Protein AF-A0A7J6AGZ6-F1 (afdb_monomer_lite)

Structure (mmCIF, N/CA/C/O backbone):
data_AF-A0A7J6AGZ6-F1
#
_entry.id   AF-A0A7J6AGZ6-F1
#
loop_
_atom_site.group_PDB
_atom_site.id
_atom_site.type_symbol
_atom_site.label_atom_id
_atom_site.label_alt_id
_atom_site.label_comp_id
_atom_site.label_asym_id
_atom_site.label_entity_id
_atom_site.label_seq_id
_atom_site.pdbx_PDB_ins_code
_atom_site.Cartn_x
_atom_site.Cartn_y
_atom_site.Cartn_z
_atom_site.occupancy
_atom_site.B_iso_or_equiv
_atom_site.auth_seq_id
_atom_site.auth_comp_id
_atom_site.auth_asym_id
_atom_site.auth_atom_id
_atom_site.pdbx_PDB_model_num
ATOM 1 N N . MET A 1 1 ? 5.976 12.660 -3.483 1.00 82.19 1 MET A N 1
ATOM 2 C CA . MET A 1 1 ? 4.541 12.892 -3.218 1.00 82.19 1 MET A CA 1
ATOM 3 C C . MET A 1 1 ? 4.094 11.904 -2.163 1.00 82.19 1 MET A C 1
ATOM 5 O O . MET A 1 1 ? 4.319 10.714 -2.350 1.00 82.19 1 MET A O 1
ATOM 9 N N . GLU A 1 2 ? 3.496 12.392 -1.082 1.00 90.44 2 GLU A N 1
ATOM 10 C CA . GLU A 1 2 ? 2.927 11.562 -0.016 1.00 90.44 2 GLU A CA 1
ATOM 11 C C . GLU A 1 2 ? 1.402 11.665 -0.070 1.00 90.44 2 GLU A C 1
ATOM 13 O O . GLU A 1 2 ? 0.866 12.739 -0.349 1.00 90.44 2 GLU A O 1
ATOM 18 N N . ASN A 1 3 ? 0.700 10.553 0.133 1.00 93.44 3 ASN A N 1
ATOM 19 C CA . ASN A 1 3 ? -0.760 10.506 0.133 1.00 93.44 3 ASN A CA 1
ATOM 20 C C . ASN A 1 3 ? -1.253 9.400 1.087 1.00 93.44 3 ASN A C 1
ATOM 22 O O . ASN A 1 3 ? -0.536 8.431 1.335 1.00 93.44 3 ASN A O 1
ATOM 26 N N . THR A 1 4 ? -2.477 9.526 1.596 1.00 96.44 4 THR A N 1
ATOM 27 C CA . THR A 1 4 ? -3.088 8.565 2.522 1.00 96.44 4 THR A CA 1
ATOM 28 C C . THR A 1 4 ? -4.509 8.243 2.078 1.00 96.44 4 THR A C 1
ATOM 30 O O . THR A 1 4 ? -5.305 9.155 1.864 1.00 96.44 4 THR A O 1
ATOM 33 N N . THR A 1 5 ? -4.847 6.957 1.994 1.00 95.94 5 THR A N 1
ATOM 34 C CA . THR A 1 5 ? -6.222 6.486 1.778 1.00 95.94 5 THR A CA 1
ATOM 35 C C . THR A 1 5 ? -6.717 5.775 3.028 1.00 95.94 5 THR A C 1
ATOM 37 O O . THR A 1 5 ? -6.061 4.866 3.535 1.00 95.94 5 THR A O 1
ATOM 40 N N . ILE A 1 6 ? -7.901 6.164 3.499 1.00 96.25 6 ILE A N 1
ATOM 41 C CA . ILE A 1 6 ? -8.630 5.435 4.538 1.00 96.25 6 ILE A CA 1
ATOM 42 C C . ILE A 1 6 ? -9.514 4.395 3.843 1.00 96.25 6 ILE A C 1
ATOM 44 O O . ILE A 1 6 ? -10.308 4.734 2.964 1.00 96.25 6 ILE A O 1
ATOM 48 N N . LEU A 1 7 ? -9.358 3.130 4.219 1.00 95.19 7 LEU A N 1
ATOM 49 C CA . LEU A 1 7 ? -10.067 1.983 3.660 1.00 95.19 7 LEU A CA 1
ATOM 50 C C . LEU A 1 7 ? -10.872 1.278 4.753 1.00 95.19 7 LEU A C 1
ATOM 52 O O . LEU A 1 7 ? -10.484 1.275 5.914 1.00 95.19 7 LEU A O 1
ATOM 56 N N . SER A 1 8 ? -11.976 0.640 4.374 1.00 94.81 8 SER A N 1
ATOM 57 C CA . SER A 1 8 ? -12.672 -0.328 5.230 1.00 94.81 8 SER A CA 1
ATOM 58 C C . SER A 1 8 ? -12.198 -1.730 4.855 1.00 94.81 8 SER A C 1
ATOM 60 O O . SER A 1 8 ? -12.079 -2.033 3.664 1.00 94.81 8 SER A O 1
ATOM 62 N N . CYS A 1 9 ? -11.970 -2.598 5.845 1.00 94.62 9 CYS A N 1
ATOM 63 C CA . CYS A 1 9 ? -11.575 -3.990 5.604 1.00 94.62 9 CYS A CA 1
ATOM 64 C C . CYS A 1 9 ? -12.568 -4.740 4.703 1.00 94.62 9 CYS A C 1
ATOM 66 O O . CYS A 1 9 ? -12.164 -5.527 3.852 1.00 94.62 9 CYS A O 1
ATOM 68 N N . LYS A 1 10 ? -13.865 -4.445 4.831 1.00 94.00 10 LYS A N 1
ATOM 69 C CA . LYS A 1 10 ? -14.939 -5.019 4.009 1.00 94.00 10 LYS A CA 1
ATOM 70 C C . LYS A 1 10 ? -14.887 -4.546 2.554 1.00 94.00 10 LYS A C 1
ATOM 72 O O . LYS A 1 10 ? -15.218 -5.300 1.647 1.00 94.00 10 LYS A O 1
ATOM 77 N N . ASN A 1 11 ? -14.466 -3.304 2.315 1.00 94.44 11 ASN A N 1
ATOM 78 C CA . ASN A 1 11 ? -14.369 -2.747 0.963 1.00 94.44 11 ASN A CA 1
ATOM 79 C C . ASN A 1 11 ? -13.178 -3.305 0.165 1.00 94.44 11 ASN A C 1
ATOM 81 O O . ASN A 1 11 ? -13.168 -3.188 -1.061 1.00 94.44 11 ASN A O 1
ATOM 85 N N . ILE A 1 12 ? -12.183 -3.888 0.844 1.00 94.81 12 ILE A N 1
ATOM 86 C CA . ILE A 1 12 ? -10.992 -4.492 0.224 1.00 94.81 12 ILE A CA 1
ATOM 87 C C . ILE A 1 12 ? -10.888 -6.009 0.423 1.00 94.81 12 ILE A C 1
ATOM 89 O O . ILE A 1 12 ? -9.930 -6.610 -0.061 1.00 94.81 12 ILE A O 1
ATOM 93 N N . SER A 1 13 ? -11.854 -6.636 1.102 1.00 95.00 13 SER A N 1
ATOM 94 C CA . SER A 1 13 ? -11.899 -8.090 1.266 1.00 95.00 13 SER A CA 1
ATOM 95 C C . SER A 1 13 ? -12.155 -8.790 -0.071 1.00 95.00 13 SER A C 1
ATOM 97 O O . SER A 1 13 ? -13.097 -8.453 -0.793 1.00 95.00 13 SER A O 1
ATOM 99 N N . ALA A 1 14 ? -11.332 -9.789 -0.358 1.00 89.06 14 ALA A N 1
ATOM 100 C CA . ALA A 1 14 ? -11.436 -10.737 -1.455 1.00 89.06 14 ALA A CA 1
ATOM 101 C C . ALA A 1 14 ? -11.783 -12.139 -0.906 1.00 89.06 14 ALA A C 1
ATOM 103 O O . ALA A 1 14 ? -12.069 -12.304 0.278 1.00 89.06 14 ALA A O 1
ATOM 104 N N . VAL A 1 15 ? -11.793 -13.156 -1.773 1.00 86.44 15 VAL A N 1
ATOM 105 C CA . VAL A 1 15 ? -12.119 -14.547 -1.391 1.00 86.44 15 VAL A CA 1
ATOM 106 C C . VAL A 1 15 ? -11.036 -15.165 -0.495 1.00 86.44 15 VAL A C 1
ATOM 108 O O . VAL A 1 15 ? -11.334 -16.022 0.332 1.00 86.44 15 VAL A O 1
ATOM 111 N N . ASP A 1 16 ? -9.793 -14.728 -0.671 1.00 90.50 16 ASP A N 1
ATOM 112 C CA . ASP A 1 16 ? -8.570 -15.272 -0.082 1.00 90.50 16 ASP A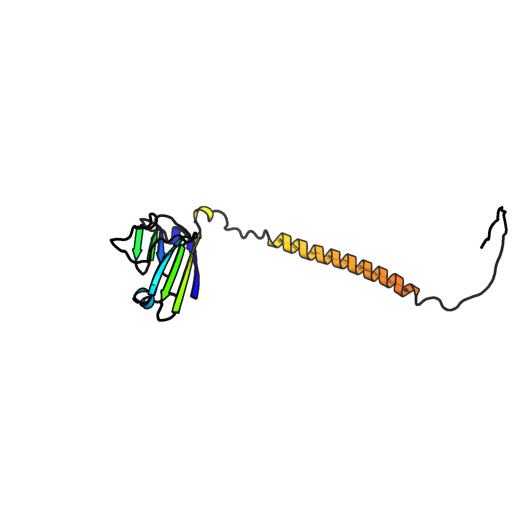 CA 1
ATOM 113 C C . ASP A 1 16 ? -7.882 -14.328 0.921 1.00 90.50 16 ASP A C 1
ATOM 115 O O . ASP A 1 16 ? -7.149 -14.802 1.785 1.00 90.50 16 ASP A O 1
ATOM 119 N N . GLY A 1 17 ? -8.133 -13.016 0.866 1.00 95.12 17 GLY A N 1
ATOM 120 C CA . GLY A 1 17 ? -7.510 -12.039 1.765 1.00 95.12 17 GLY A CA 1
ATOM 121 C C . GLY A 1 17 ? -8.017 -10.611 1.568 1.00 95.12 17 GLY A C 1
ATOM 122 O O . GLY A 1 17 ? -9.191 -10.391 1.285 1.00 95.12 17 GLY A O 1
ATOM 123 N N . TYR A 1 18 ? -7.130 -9.627 1.707 1.00 97.19 18 TYR A N 1
ATOM 124 C CA . TYR A 1 18 ? -7.418 -8.197 1.570 1.00 97.19 18 TYR A CA 1
ATOM 125 C C . TYR A 1 18 ? -6.502 -7.579 0.510 1.00 97.19 18 TYR A C 1
ATOM 127 O O . TYR A 1 18 ? -5.279 -7.611 0.656 1.00 97.19 18 TYR A O 1
ATOM 135 N N . THR A 1 19 ? -7.078 -7.033 -0.566 1.00 96.62 19 THR A N 1
ATOM 136 C CA . THR A 1 19 ? -6.325 -6.549 -1.737 1.00 96.62 19 THR A CA 1
ATOM 137 C C . THR A 1 19 ? -6.194 -5.027 -1.759 1.00 96.62 19 THR A C 1
ATOM 139 O O . THR A 1 19 ? -7.159 -4.296 -1.996 1.00 96.62 19 THR A O 1
ATOM 142 N N . TYR A 1 20 ? -4.961 -4.547 -1.634 1.00 96.81 20 TYR A N 1
ATOM 143 C CA . TYR A 1 20 ? -4.589 -3.138 -1.696 1.00 96.81 20 TYR A CA 1
ATOM 144 C C . TYR A 1 20 ? -4.109 -2.826 -3.111 1.00 96.81 20 TYR A C 1
ATOM 146 O O . TYR A 1 20 ? -3.195 -3.471 -3.622 1.00 96.81 20 TYR A O 1
ATOM 154 N N . LYS A 1 21 ? -4.739 -1.853 -3.772 1.00 96.44 21 LYS A N 1
ATOM 155 C CA . LYS A 1 21 ? -4.402 -1.441 -5.143 1.00 96.44 21 LYS A CA 1
ATOM 156 C C . LYS A 1 21 ? -3.497 -0.223 -5.109 1.00 96.44 21 LYS A C 1
ATOM 158 O O . LYS A 1 21 ? -3.830 0.739 -4.423 1.00 96.44 21 LYS A O 1
ATOM 163 N N . VAL A 1 22 ? -2.431 -0.240 -5.909 1.00 95.69 22 VAL A N 1
ATOM 164 C CA . VAL A 1 22 ? -1.554 0.921 -6.114 1.00 95.69 22 VAL A CA 1
ATOM 165 C C . VAL A 1 22 ? -2.399 2.142 -6.521 1.00 95.69 22 VAL A C 1
ATOM 167 O O . VAL A 1 22 ? -3.294 1.997 -7.364 1.00 95.69 22 VAL A O 1
ATOM 170 N N . PRO A 1 23 ? -2.164 3.340 -5.953 1.00 94.06 23 PRO A N 1
ATOM 171 C CA . PRO A 1 23 ? -3.042 4.482 -6.168 1.00 94.06 23 PRO A CA 1
ATOM 172 C C . PRO A 1 23 ? -2.886 5.028 -7.586 1.00 94.06 23 PRO A C 1
ATOM 174 O O . PRO A 1 23 ? -1.780 5.090 -8.120 1.00 94.06 23 PRO A O 1
ATOM 177 N N . SER A 1 24 ? -3.971 5.545 -8.164 1.00 93.62 24 SER A N 1
ATOM 178 C CA . SER A 1 24 ? -3.960 6.157 -9.503 1.00 93.62 24 SER A CA 1
ATOM 179 C C . SER A 1 24 ? -3.069 7.403 -9.628 1.00 93.62 24 SER A C 1
ATOM 181 O O . SER A 1 24 ? -2.793 7.838 -10.743 1.00 93.62 24 SER A O 1
ATOM 183 N N . SER A 1 25 ? -2.590 7.964 -8.511 1.00 92.81 25 SER A N 1
ATOM 184 C CA . SER A 1 25 ? -1.581 9.029 -8.492 1.00 92.81 25 SER A CA 1
ATOM 185 C C . SER A 1 25 ? -0.169 8.551 -8.853 1.00 92.81 25 SER A C 1
ATOM 187 O O . SER A 1 25 ? 0.691 9.393 -9.092 1.00 92.81 25 SER A O 1
ATOM 189 N N . ILE A 1 26 ? 0.091 7.238 -8.876 1.00 94.12 26 ILE A N 1
ATOM 190 C CA . ILE A 1 26 ? 1.358 6.662 -9.343 1.00 94.12 26 ILE A CA 1
ATOM 191 C C . ILE A 1 26 ? 1.148 6.161 -10.784 1.00 94.12 26 ILE A C 1
ATOM 193 O O . ILE A 1 26 ? 0.371 5.224 -10.994 1.00 94.12 26 ILE A O 1
ATOM 197 N N . PRO A 1 27 ? 1.781 6.773 -11.805 1.00 93.62 27 PRO A N 1
ATOM 198 C CA . PRO A 1 27 ? 1.550 6.397 -13.198 1.00 93.62 27 PRO A CA 1
ATOM 199 C C . PRO A 1 27 ? 1.960 4.949 -13.485 1.00 93.62 27 PRO A C 1
ATOM 201 O O . PRO A 1 27 ? 3.015 4.500 -13.049 1.00 93.62 27 PRO A O 1
ATOM 204 N N . SER A 1 28 ? 1.194 4.226 -14.309 1.00 93.19 28 SER A N 1
ATOM 205 C CA . SER A 1 28 ? 1.543 2.835 -14.661 1.00 93.19 28 SER A CA 1
ATOM 206 C C . SER A 1 28 ? 2.893 2.690 -15.376 1.00 93.19 28 SER A C 1
ATOM 208 O O . SER A 1 28 ? 3.495 1.628 -15.274 1.00 93.19 28 SER A O 1
ATOM 210 N N . ALA A 1 29 ? 3.384 3.740 -16.045 1.00 93.25 29 ALA A N 1
ATOM 211 C CA . ALA A 1 29 ? 4.734 3.773 -16.610 1.00 93.25 29 ALA A CA 1
ATOM 212 C C . ALA A 1 29 ? 5.820 3.710 -15.517 1.00 93.25 29 ALA A C 1
ATOM 214 O O . ALA A 1 29 ? 6.746 2.919 -15.631 1.00 93.25 29 ALA A O 1
ATOM 215 N N . VAL A 1 30 ? 5.648 4.449 -14.413 1.00 93.94 30 VAL A N 1
ATOM 216 C CA . VAL A 1 30 ? 6.563 4.445 -13.252 1.00 93.94 30 VAL A CA 1
ATOM 217 C C . VAL A 1 30 ? 6.615 3.065 -12.582 1.00 93.94 30 VAL A C 1
ATOM 219 O O . VAL A 1 30 ? 7.653 2.647 -12.096 1.00 93.94 30 VAL A O 1
ATOM 222 N N . LEU A 1 31 ? 5.507 2.317 -12.597 1.00 92.44 31 LEU A N 1
ATOM 223 C CA . LEU A 1 31 ? 5.452 0.939 -12.083 1.00 92.44 31 LEU A CA 1
ATOM 224 C C . LEU A 1 31 ? 6.126 -0.083 -13.021 1.00 92.44 31 LEU A C 1
ATOM 226 O O . LEU A 1 31 ? 6.351 -1.232 -12.629 1.00 92.44 31 LEU A O 1
ATOM 230 N N . GLN A 1 32 ? 6.375 0.295 -14.277 1.00 92.50 32 GLN A N 1
ATOM 231 C CA . GLN A 1 32 ? 6.976 -0.555 -15.306 1.00 92.50 32 GLN A CA 1
ATOM 232 C C . GLN A 1 32 ? 8.463 -0.272 -15.527 1.00 92.50 32 GLN A C 1
ATOM 234 O O . GLN A 1 32 ? 9.175 -1.201 -15.898 1.00 92.50 32 GLN A O 1
ATOM 239 N N . ASP A 1 33 ? 8.901 0.957 -15.256 1.00 92.44 33 ASP A N 1
ATOM 240 C CA . ASP A 1 33 ? 10.287 1.414 -15.356 1.00 92.44 33 ASP A CA 1
ATOM 241 C C . ASP A 1 33 ? 11.254 0.537 -14.536 1.00 92.44 33 ASP A C 1
ATOM 243 O O . ASP A 1 33 ? 10.926 0.088 -13.435 1.00 92.44 33 ASP A O 1
ATOM 247 N N . GLU A 1 34 ? 12.439 0.281 -15.087 1.00 91.94 34 GLU A N 1
ATOM 248 C CA . GLU A 1 34 ? 13.505 -0.494 -14.436 1.00 91.94 34 GLU A CA 1
ATOM 249 C C . GLU A 1 34 ? 14.337 0.373 -13.476 1.00 91.94 34 GLU A C 1
ATOM 251 O O . GLU A 1 34 ? 14.964 -0.158 -12.564 1.00 91.94 34 GLU A O 1
ATOM 256 N N . ASP A 1 35 ? 14.294 1.703 -13.633 1.00 94.38 35 ASP A N 1
ATOM 257 C CA . ASP A 1 35 ? 14.891 2.684 -12.714 1.00 94.38 35 ASP A CA 1
ATOM 258 C C . ASP A 1 35 ? 14.098 2.840 -11.401 1.00 94.38 35 ASP A C 1
ATOM 260 O O . ASP A 1 35 ? 14.593 3.430 -10.438 1.00 94.38 35 ASP A O 1
ATOM 264 N N . CYS A 1 36 ? 12.859 2.333 -11.362 1.00 94.44 36 CYS A N 1
ATOM 265 C CA . CYS A 1 36 ? 11.915 2.513 -10.264 1.00 94.44 36 CYS A CA 1
ATOM 266 C C . CYS A 1 36 ? 11.731 1.236 -9.429 1.00 94.44 36 CYS A C 1
ATOM 268 O O . CYS A 1 36 ? 11.082 0.272 -9.840 1.00 94.44 36 CYS A O 1
ATOM 270 N N . GLU A 1 37 ? 12.219 1.268 -8.193 1.00 93.69 37 GLU A N 1
ATOM 271 C CA . GLU A 1 37 ? 11.988 0.225 -7.193 1.00 93.69 37 GLU A CA 1
ATOM 272 C C . GLU A 1 37 ? 10.668 0.462 -6.453 1.00 93.69 37 GLU A C 1
ATOM 274 O O . GLU A 1 37 ? 10.314 1.604 -6.142 1.00 93.69 37 GLU A O 1
ATOM 279 N N . GLN A 1 38 ? 9.951 -0.616 -6.128 1.00 94.12 38 GLN A N 1
ATOM 280 C CA . GLN A 1 38 ? 8.742 -0.569 -5.305 1.00 94.12 38 GLN A CA 1
ATOM 281 C C . GLN A 1 38 ? 8.933 -1.365 -4.014 1.00 94.12 38 GLN A C 1
ATOM 283 O O . GLN A 1 38 ? 9.687 -2.333 -3.976 1.00 94.12 38 GLN A O 1
ATOM 288 N N . GLU A 1 39 ? 8.213 -0.988 -2.963 1.00 94.56 39 GLU A N 1
ATOM 289 C CA . GLU A 1 39 ? 8.170 -1.739 -1.707 1.00 94.56 39 GLU A CA 1
ATOM 290 C C . GLU A 1 39 ? 6.813 -1.602 -1.014 1.00 94.56 39 GLU A C 1
ATOM 292 O O . GLU A 1 39 ? 6.175 -0.549 -1.042 1.00 94.56 39 GLU A O 1
ATOM 297 N N . TRP A 1 40 ? 6.403 -2.674 -0.347 1.00 96.38 40 TRP A N 1
ATOM 298 C CA . TRP A 1 40 ? 5.261 -2.756 0.548 1.00 96.38 40 TRP A CA 1
ATOM 299 C C . TRP A 1 40 ? 5.758 -3.070 1.955 1.00 96.38 40 TRP A C 1
ATOM 301 O O . TRP A 1 40 ? 6.508 -4.025 2.167 1.00 96.38 40 TRP A O 1
ATOM 311 N N . LYS A 1 41 ? 5.324 -2.271 2.926 1.00 96.75 41 LYS A N 1
ATOM 312 C CA . LYS A 1 41 ? 5.658 -2.411 4.346 1.00 96.75 41 LYS A CA 1
ATOM 313 C C . LYS A 1 41 ? 4.399 -2.399 5.195 1.00 96.75 41 LYS A C 1
ATOM 315 O O . LYS A 1 41 ? 3.425 -1.741 4.836 1.00 96.75 41 LYS A O 1
ATOM 320 N N . ASN A 1 42 ? 4.422 -3.069 6.342 1.00 95.94 42 ASN A N 1
ATOM 321 C CA . ASN A 1 42 ? 3.402 -2.837 7.367 1.00 95.94 42 ASN A CA 1
ATOM 322 C C . ASN A 1 42 ? 3.703 -1.552 8.167 1.00 95.94 42 ASN A C 1
ATOM 324 O O . ASN A 1 42 ? 4.762 -0.937 8.029 1.00 95.94 42 ASN A O 1
ATOM 328 N N . LYS A 1 43 ? 2.779 -1.161 9.047 1.00 93.25 43 LYS A N 1
ATOM 329 C CA . LYS A 1 43 ? 2.918 -0.011 9.963 1.00 93.25 43 LYS A CA 1
ATOM 330 C C . LYS A 1 43 ? 4.169 -0.027 10.856 1.00 93.25 43 LYS A C 1
ATOM 332 O O . LYS A 1 43 ? 4.609 1.030 11.296 1.00 93.25 43 LYS A O 1
ATOM 337 N N . ALA A 1 44 ? 4.733 -1.201 11.147 1.00 93.56 44 ALA A N 1
ATOM 338 C CA . ALA A 1 44 ? 5.968 -1.331 11.925 1.00 93.56 44 ALA A CA 1
ATOM 339 C C . ALA A 1 44 ? 7.238 -1.116 11.074 1.00 93.56 44 ALA A C 1
ATOM 341 O O . ALA A 1 44 ? 8.342 -1.116 11.614 1.00 93.56 44 ALA A O 1
ATOM 342 N N . GLY A 1 45 ? 7.095 -0.921 9.758 1.00 93.38 45 GLY A N 1
ATOM 343 C CA . GLY A 1 45 ? 8.201 -0.771 8.810 1.00 93.38 45 GLY A CA 1
ATOM 344 C C . GLY A 1 45 ? 8.785 -2.095 8.308 1.00 93.38 45 GLY A C 1
ATOM 345 O O . GLY A 1 45 ? 9.749 -2.071 7.544 1.00 93.38 45 GLY A O 1
ATOM 346 N N . GLU A 1 46 ? 8.209 -3.235 8.702 1.00 94.75 46 GLU A N 1
ATOM 347 C CA . GLU A 1 46 ? 8.600 -4.563 8.224 1.00 94.75 46 GLU A CA 1
ATOM 348 C C . GLU A 1 46 ? 8.277 -4.691 6.733 1.00 94.75 46 GLU A C 1
ATOM 350 O O . GLU A 1 46 ? 7.154 -4.410 6.306 1.00 94.75 46 GLU A O 1
ATOM 355 N N . PHE A 1 47 ? 9.275 -5.091 5.945 1.00 93.94 47 PHE A N 1
ATOM 356 C CA . PHE A 1 47 ? 9.140 -5.318 4.510 1.00 93.94 47 PHE A CA 1
ATOM 357 C C . PHE A 1 47 ? 8.326 -6.586 4.242 1.00 93.94 47 PHE A C 1
ATOM 359 O O . PHE A 1 47 ? 8.639 -7.656 4.763 1.00 93.94 47 PHE A O 1
ATOM 366 N N . LEU A 1 48 ? 7.300 -6.456 3.403 1.00 94.12 48 LEU A N 1
ATOM 367 C CA . LEU A 1 48 ? 6.412 -7.549 3.015 1.00 94.12 48 LEU A CA 1
ATOM 368 C C . LEU A 1 48 ? 6.729 -8.066 1.606 1.00 94.12 48 LEU A C 1
ATOM 370 O O . LEU A 1 48 ? 6.658 -9.267 1.366 1.00 94.12 48 LEU A O 1
ATOM 374 N N . SER A 1 49 ? 7.010 -7.156 0.671 1.00 93.38 49 SER A N 1
ATOM 375 C CA . SER A 1 49 ? 7.008 -7.412 -0.776 1.00 93.38 49 SER A CA 1
ATOM 376 C C . SER A 1 49 ? 7.587 -6.208 -1.533 1.00 93.38 49 SER A C 1
ATOM 378 O O . SER A 1 49 ? 7.517 -5.082 -1.045 1.00 93.38 49 SER A O 1
ATOM 380 N N . ASP A 1 50 ? 8.115 -6.417 -2.739 1.00 91.44 50 ASP A N 1
ATOM 381 C CA . ASP A 1 50 ? 8.506 -5.364 -3.698 1.00 91.44 50 ASP A CA 1
ATOM 382 C C . ASP A 1 50 ? 7.525 -5.240 -4.883 1.00 91.44 50 ASP A C 1
ATOM 384 O O . ASP A 1 50 ? 7.795 -4.579 -5.887 1.00 91.44 50 ASP A O 1
ATOM 388 N N . GLY A 1 51 ? 6.355 -5.876 -4.781 1.00 83.69 51 GLY A N 1
ATOM 389 C CA . GLY A 1 51 ? 5.351 -5.917 -5.841 1.00 83.69 51 GLY A CA 1
ATOM 390 C C . GLY A 1 51 ? 5.764 -6.748 -7.061 1.00 83.69 51 GLY A C 1
ATOM 391 O O . GLY A 1 51 ? 5.106 -6.654 -8.101 1.00 83.69 51 GLY A O 1
ATOM 392 N N . GLN A 1 52 ? 6.830 -7.550 -6.986 1.00 81.81 52 GLN A N 1
ATOM 393 C CA . GLN A 1 52 ? 7.226 -8.469 -8.048 1.00 81.81 52 GLN A CA 1
ATOM 394 C C . GLN A 1 52 ? 7.324 -9.894 -7.508 1.00 81.81 52 GLN A C 1
ATOM 396 O O . GLN A 1 52 ? 8.178 -10.201 -6.686 1.00 81.81 52 GLN A O 1
ATOM 401 N N . HIS A 1 53 ? 6.495 -10.794 -8.041 1.00 71.75 53 HIS A N 1
ATOM 402 C CA . HIS A 1 53 ? 6.574 -12.207 -7.685 1.00 71.75 53 HIS A CA 1
ATOM 403 C C . HIS A 1 53 ? 7.905 -12.809 -8.157 1.00 71.75 53 HIS A C 1
ATOM 405 O O . HIS A 1 53 ? 8.107 -13.124 -9.335 1.00 71.75 53 HIS A O 1
ATOM 411 N N . HIS A 1 54 ? 8.835 -12.936 -7.216 1.00 69.62 54 HIS A N 1
ATOM 412 C CA . HIS A 1 54 ? 10.175 -13.455 -7.428 1.00 69.62 54 HIS A CA 1
ATOM 413 C C . HIS A 1 54 ? 10.251 -14.899 -6.927 1.00 69.62 54 HIS A C 1
ATOM 415 O O . HIS A 1 54 ? 10.376 -15.129 -5.729 1.00 69.62 54 HIS A O 1
ATOM 421 N N . ALA A 1 55 ? 10.308 -15.869 -7.845 1.00 61.00 55 ALA A N 1
ATOM 422 C CA . ALA A 1 55 ? 10.308 -17.311 -7.545 1.00 61.00 55 ALA A CA 1
ATOM 423 C C . ALA A 1 55 ? 11.418 -17.828 -6.590 1.00 61.00 55 ALA A C 1
ATOM 425 O O . ALA A 1 55 ? 11.385 -18.988 -6.196 1.00 61.00 55 ALA A O 1
ATOM 426 N N . ASN A 1 56 ? 12.398 -16.988 -6.231 1.00 60.81 56 ASN A N 1
ATOM 427 C CA . ASN A 1 56 ? 13.498 -17.291 -5.305 1.00 60.81 56 ASN A CA 1
ATOM 428 C C . ASN A 1 56 ? 13.504 -16.424 -4.024 1.00 60.81 56 ASN A C 1
ATOM 430 O O . ASN A 1 56 ? 14.458 -16.514 -3.251 1.00 60.81 56 ASN A O 1
ATOM 434 N N . LYS A 1 57 ? 12.510 -15.554 -3.791 1.00 64.88 57 LYS A N 1
ATOM 435 C CA . LYS A 1 57 ? 12.405 -14.791 -2.535 1.00 64.88 57 LYS A CA 1
ATOM 436 C C . LYS A 1 57 ? 11.531 -15.546 -1.537 1.00 64.88 57 LYS A C 1
ATOM 438 O O . LYS A 1 57 ? 10.525 -16.141 -1.905 1.00 64.88 57 LYS A O 1
ATOM 443 N N . THR A 1 58 ? 11.917 -15.506 -0.265 1.00 63.66 58 THR A N 1
ATOM 444 C CA . THR A 1 58 ? 11.068 -15.987 0.828 1.00 63.66 58 THR A CA 1
ATOM 445 C C . THR A 1 58 ? 9.873 -15.049 0.948 1.00 63.66 58 THR A C 1
ATOM 447 O O . THR A 1 58 ? 10.024 -13.931 1.438 1.00 63.66 58 THR A O 1
ATOM 450 N N . GLU A 1 59 ? 8.706 -15.489 0.484 1.00 79.81 59 GLU A N 1
ATOM 451 C CA . GLU A 1 59 ? 7.467 -14.721 0.602 1.00 79.81 59 GLU A CA 1
ATOM 452 C C . GLU A 1 59 ? 7.166 -14.439 2.080 1.00 79.81 59 GLU A C 1
ATOM 454 O O . GLU A 1 59 ? 7.244 -15.323 2.942 1.00 79.81 59 GLU A O 1
ATOM 459 N N . HIS A 1 60 ? 6.851 -13.184 2.400 1.00 91.31 60 HIS A N 1
ATOM 460 C CA . HIS A 1 60 ? 6.483 -12.820 3.760 1.00 91.31 60 HIS A CA 1
ATOM 461 C C . HIS A 1 60 ? 5.145 -13.480 4.114 1.00 91.31 60 HIS A C 1
ATOM 463 O O . HIS A 1 60 ? 4.185 -13.347 3.366 1.00 91.31 60 HIS A O 1
ATOM 469 N N . ARG A 1 61 ? 5.038 -14.118 5.288 1.00 91.62 61 ARG A N 1
ATOM 470 C CA . ARG A 1 61 ? 3.890 -14.956 5.721 1.00 91.62 61 ARG A CA 1
ATOM 471 C C . ARG A 1 61 ? 2.483 -14.341 5.614 1.00 91.62 61 ARG A C 1
ATOM 473 O O . ARG A 1 61 ? 1.505 -15.068 5.740 1.00 91.62 61 ARG A O 1
ATOM 480 N N . LEU A 1 62 ? 2.389 -13.016 5.495 1.00 94.00 62 LEU A N 1
ATOM 481 C CA . LEU A 1 62 ? 1.125 -12.294 5.323 1.00 94.00 62 LEU A CA 1
ATOM 482 C C . LEU A 1 62 ? 0.743 -12.099 3.854 1.00 94.00 62 LEU A C 1
ATOM 484 O O . LEU A 1 62 ? -0.411 -11.801 3.590 1.00 94.00 62 LEU A O 1
ATOM 488 N N . VAL A 1 63 ? 1.683 -12.199 2.914 1.00 93.81 63 VAL A N 1
ATOM 489 C CA . VAL A 1 63 ? 1.451 -11.991 1.481 1.00 93.81 63 VAL A CA 1
ATOM 490 C C . VAL A 1 63 ? 0.909 -13.282 0.883 1.00 93.81 63 VAL A C 1
ATOM 492 O O . VAL A 1 63 ? 1.483 -14.349 1.069 1.00 93.81 63 VAL A O 1
ATOM 495 N N . LEU A 1 64 ? -0.220 -13.172 0.188 1.00 92.19 64 LEU A N 1
ATOM 496 C CA . LEU A 1 64 ? -0.894 -14.285 -0.485 1.00 92.19 64 LEU A CA 1
ATOM 497 C C . LEU A 1 64 ? -0.770 -14.183 -2.005 1.00 92.19 64 LEU A C 1
ATOM 499 O O . LEU A 1 64 ? -0.696 -15.190 -2.702 1.00 92.19 64 LEU A O 1
ATOM 503 N N . HIS A 1 65 ? -0.764 -12.954 -2.521 1.00 90.75 65 HIS A N 1
ATOM 504 C CA . HIS A 1 65 ? -0.531 -12.669 -3.928 1.00 90.75 65 HIS A CA 1
ATOM 505 C C . HIS A 1 65 ? 0.019 -11.252 -4.093 1.00 90.75 65 HIS A C 1
ATOM 507 O O . HIS A 1 65 ? -0.341 -10.344 -3.342 1.00 90.75 65 HIS A O 1
ATOM 513 N N . GLU A 1 66 ? 0.856 -11.039 -5.103 1.00 90.62 66 GLU A N 1
ATOM 514 C CA . GLU A 1 66 ? 1.462 -9.742 -5.387 1.00 90.62 66 GLU A CA 1
ATOM 515 C C . GLU A 1 66 ? 1.574 -9.481 -6.890 1.00 90.62 66 GLU A C 1
ATOM 517 O O . GLU A 1 66 ? 1.777 -10.383 -7.705 1.00 90.62 66 GLU A O 1
ATOM 522 N N . SER A 1 67 ? 1.465 -8.209 -7.263 1.00 91.06 67 SER A N 1
ATOM 523 C CA . SER A 1 67 ? 1.800 -7.720 -8.592 1.00 91.06 67 SER A CA 1
ATOM 524 C C . SER A 1 67 ? 2.232 -6.257 -8.529 1.00 91.06 67 SER A C 1
ATOM 526 O O . SER A 1 67 ? 1.960 -5.541 -7.564 1.00 91.06 67 SER A O 1
ATOM 528 N N . ARG A 1 68 ? 2.784 -5.743 -9.634 1.00 91.75 68 ARG A N 1
ATOM 529 C CA . ARG A 1 68 ? 3.170 -4.326 -9.770 1.00 91.75 68 ARG A CA 1
ATOM 530 C C . ARG A 1 68 ? 2.002 -3.335 -9.603 1.00 91.75 68 ARG A C 1
ATOM 532 O O . ARG A 1 68 ? 2.228 -2.132 -9.667 1.00 91.75 68 ARG A O 1
ATOM 539 N N . LYS A 1 69 ? 0.755 -3.811 -9.462 1.00 94.19 69 LYS A N 1
ATOM 540 C CA . LYS A 1 69 ? -0.467 -3.001 -9.304 1.00 94.19 69 LYS A CA 1
ATOM 541 C C . LYS A 1 69 ? -1.235 -3.267 -8.006 1.00 94.19 69 LYS A C 1
ATOM 543 O O . LYS A 1 69 ? -2.150 -2.499 -7.703 1.00 94.19 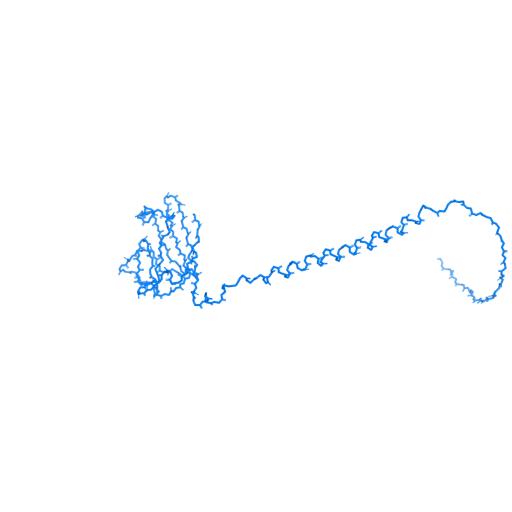69 LYS A O 1
ATOM 548 N N . ASN A 1 70 ? -0.925 -4.327 -7.262 1.00 94.44 70 ASN A N 1
ATOM 549 C CA . ASN A 1 70 ? -1.612 -4.661 -6.016 1.00 94.44 70 ASN A CA 1
ATOM 550 C C . ASN A 1 70 ? -0.814 -5.630 -5.136 1.00 94.44 70 ASN A C 1
ATOM 552 O O . ASN A 1 70 ? 0.028 -6.381 -5.614 1.00 94.44 70 ASN A O 1
ATOM 556 N N . ILE A 1 71 ? -1.154 -5.653 -3.853 1.00 95.00 71 ILE A N 1
ATOM 557 C CA . ILE A 1 71 ? -0.774 -6.721 -2.929 1.00 95.00 71 ILE A CA 1
ATOM 558 C C . ILE A 1 71 ? -2.042 -7.267 -2.272 1.00 95.00 71 ILE A C 1
ATOM 560 O O . ILE A 1 71 ? -2.936 -6.497 -1.911 1.00 95.00 71 ILE A O 1
ATOM 564 N N . THR A 1 72 ? -2.139 -8.584 -2.135 1.00 95.50 72 THR A N 1
ATOM 565 C CA . THR A 1 72 ? -3.177 -9.263 -1.358 1.00 95.50 72 THR A CA 1
ATOM 566 C C . THR A 1 72 ? -2.523 -9.886 -0.138 1.00 95.50 72 THR A C 1
ATOM 568 O O . THR A 1 72 ? -1.590 -10.681 -0.271 1.00 95.50 72 THR A O 1
ATOM 571 N N . VAL A 1 73 ? -3.018 -9.527 1.044 1.00 95.75 73 VAL A N 1
ATOM 572 C CA . VAL A 1 73 ? -2.520 -10.035 2.328 1.00 95.75 73 VAL A CA 1
ATOM 573 C C . VAL A 1 73 ? -3.603 -10.775 3.112 1.00 95.75 73 VAL A C 1
ATOM 575 O O . VAL A 1 73 ? -4.789 -10.501 2.950 1.00 95.75 73 VAL A O 1
ATOM 578 N N . SER A 1 74 ? -3.208 -11.711 3.973 1.00 95.75 74 SER A N 1
ATOM 579 C CA . SER A 1 74 ? -4.116 -12.543 4.779 1.00 95.75 74 SER A CA 1
ATOM 580 C C . SER A 1 74 ? -4.869 -11.775 5.869 1.00 95.75 74 SER A C 1
ATOM 582 O O . SER A 1 74 ? -5.940 -12.196 6.300 1.00 95.75 74 SER A O 1
ATOM 584 N N . GLU A 1 75 ? -4.322 -10.648 6.322 1.00 95.44 75 GLU A N 1
ATOM 585 C CA . GLU A 1 75 ? -4.862 -9.837 7.414 1.00 95.44 75 GLU A CA 1
ATOM 586 C C . GLU A 1 75 ? -5.145 -8.408 6.939 1.00 95.44 75 GLU A C 1
ATOM 588 O O . GLU A 1 75 ? -4.361 -7.826 6.191 1.00 95.44 75 GLU A O 1
ATOM 593 N N . CYS A 1 76 ? -6.252 -7.818 7.395 1.00 95.75 76 CYS A N 1
ATOM 594 C CA . CYS A 1 76 ? -6.545 -6.415 7.126 1.00 95.75 76 CYS A CA 1
ATOM 595 C C . CYS A 1 76 ? -5.718 -5.532 8.065 1.00 95.75 76 CYS A C 1
ATOM 597 O O . CYS A 1 76 ? -6.041 -5.401 9.248 1.00 95.75 76 CYS A O 1
ATOM 599 N N . ILE A 1 77 ? -4.647 -4.941 7.539 1.00 96.06 77 ILE A N 1
ATOM 600 C CA . ILE A 1 77 ? -3.676 -4.151 8.305 1.00 96.06 77 ILE A CA 1
ATOM 601 C C . ILE A 1 77 ? -3.335 -2.824 7.619 1.00 96.06 77 ILE A C 1
ATOM 603 O O . ILE A 1 77 ? -3.541 -2.647 6.418 1.00 96.06 77 ILE A O 1
ATOM 607 N N . ASP A 1 78 ? -2.794 -1.887 8.395 1.00 97.56 78 ASP A N 1
ATOM 608 C CA . ASP A 1 78 ? -2.215 -0.652 7.865 1.00 97.56 78 ASP A CA 1
ATOM 609 C C . ASP A 1 78 ? -0.951 -0.977 7.049 1.00 97.56 78 ASP A C 1
ATOM 611 O O . ASP A 1 78 ? -0.029 -1.632 7.554 1.00 97.56 78 ASP A O 1
ATOM 615 N N . LEU A 1 79 ? -0.894 -0.482 5.810 1.00 97.19 79 LEU A N 1
ATOM 616 C CA . LEU A 1 79 ? 0.213 -0.701 4.874 1.00 97.19 79 LEU A CA 1
ATOM 617 C C . LEU A 1 79 ? 0.806 0.618 4.371 1.00 97.19 79 LEU A C 1
ATOM 619 O O . LEU A 1 79 ? 0.102 1.608 4.182 1.00 97.19 79 LEU A O 1
ATOM 623 N N . HIS A 1 80 ? 2.094 0.593 4.051 1.00 97.06 80 HIS A N 1
ATOM 624 C CA . HIS A 1 80 ? 2.791 1.630 3.303 1.00 97.06 80 HIS A CA 1
ATOM 625 C C . HIS A 1 80 ? 3.281 1.052 1.972 1.00 97.06 80 HIS A C 1
ATOM 627 O O . HIS A 1 80 ? 3.881 -0.021 1.949 1.00 97.06 80 HIS A O 1
ATOM 633 N N . HIS A 1 81 ? 3.042 1.765 0.874 1.00 97.12 81 HIS A N 1
ATOM 634 C CA . HIS A 1 81 ? 3.604 1.483 -0.449 1.00 97.12 81 HIS A CA 1
ATOM 635 C C . HIS A 1 81 ? 4.541 2.623 -0.837 1.00 97.12 81 HIS A C 1
ATOM 637 O O . HIS A 1 81 ? 4.126 3.784 -0.825 1.00 97.12 81 HIS A O 1
ATOM 643 N N . SER A 1 82 ? 5.784 2.306 -1.186 1.00 96.00 82 SER A N 1
ATOM 644 C CA . SER A 1 82 ? 6.740 3.272 -1.734 1.00 96.00 82 SER A CA 1
ATOM 645 C C . SER A 1 82 ? 7.072 2.911 -3.177 1.00 96.00 82 SER A C 1
ATOM 647 O O . SER A 1 82 ? 7.195 1.734 -3.508 1.00 96.00 82 SER A O 1
ATOM 649 N N . VAL A 1 83 ? 7.310 3.924 -4.009 1.00 96.31 83 VAL A N 1
ATOM 650 C CA . VAL A 1 83 ? 8.011 3.782 -5.292 1.00 96.31 83 VAL A CA 1
ATOM 651 C C . VAL A 1 83 ? 9.101 4.845 -5.366 1.00 96.31 83 VAL A C 1
ATOM 653 O O . VAL A 1 83 ? 8.812 6.027 -5.166 1.00 96.31 83 VAL A O 1
ATOM 656 N N . THR A 1 84 ? 10.343 4.438 -5.618 1.00 96.12 84 THR A N 1
ATOM 657 C CA . THR A 1 84 ? 11.516 5.326 -5.677 1.00 96.12 84 THR A CA 1
ATOM 658 C C . THR A 1 84 ? 12.254 5.095 -6.988 1.00 96.12 84 THR A C 1
ATOM 660 O O . THR A 1 84 ? 12.632 3.965 -7.271 1.00 96.12 84 THR A O 1
ATOM 663 N N . CYS A 1 85 ? 12.455 6.155 -7.770 1.00 95.62 85 CYS A N 1
ATOM 664 C CA . CYS A 1 85 ? 13.133 6.106 -9.065 1.00 95.62 85 CYS A CA 1
ATOM 665 C C . CYS A 1 85 ? 14.463 6.858 -8.996 1.00 95.62 85 CYS A C 1
ATOM 667 O O . CYS A 1 85 ? 14.476 8.046 -8.649 1.00 95.62 85 CYS A O 1
ATOM 669 N N . HIS A 1 86 ? 15.570 6.185 -9.306 1.00 93.12 86 HIS A N 1
ATOM 670 C CA . HIS A 1 86 ? 16.919 6.695 -9.040 1.00 93.12 86 HIS A CA 1
ATOM 671 C C . HIS A 1 86 ? 17.346 7.802 -10.013 1.00 93.12 86 HIS A C 1
ATOM 673 O O . HIS A 1 86 ? 17.766 8.878 -9.587 1.00 93.12 86 HIS A O 1
ATOM 679 N N . GLY A 1 87 ? 17.184 7.593 -11.318 1.00 91.06 87 GLY A N 1
ATOM 680 C CA . GLY A 1 87 ? 17.562 8.526 -12.378 1.00 91.06 87 GLY A CA 1
ATOM 681 C C . GLY A 1 87 ? 16.713 9.798 -12.418 1.00 91.06 87 GLY A C 1
ATOM 682 O O . GLY A 1 87 ? 17.216 10.863 -12.779 1.00 91.06 87 GLY A O 1
ATOM 683 N N . SER A 1 88 ? 15.443 9.727 -12.003 1.00 91.12 88 SER A N 1
ATOM 684 C CA . SER A 1 88 ? 14.560 10.907 -11.931 1.00 91.12 88 SER A CA 1
ATOM 685 C C . SER A 1 88 ? 14.426 11.530 -10.535 1.00 91.12 88 SER A C 1
ATOM 687 O O . SER A 1 88 ? 13.811 12.589 -10.405 1.00 91.12 88 SER A O 1
ATOM 689 N N . ASN A 1 89 ? 14.992 10.905 -9.494 1.00 91.25 89 ASN A N 1
ATOM 690 C CA . ASN A 1 89 ? 14.818 11.268 -8.077 1.00 91.25 89 ASN A CA 1
ATOM 691 C C . ASN A 1 89 ? 13.341 11.391 -7.635 1.00 91.25 89 ASN A C 1
ATOM 693 O O . ASN A 1 89 ? 13.020 12.065 -6.651 1.00 91.25 89 ASN A O 1
ATOM 697 N N . GLN A 1 90 ? 12.417 10.755 -8.359 1.00 94.56 90 GLN A N 1
ATOM 698 C CA . GLN A 1 90 ? 11.002 10.757 -8.008 1.00 94.56 90 GLN A CA 1
ATOM 699 C C . GLN A 1 90 ? 10.734 9.757 -6.889 1.00 94.56 90 GLN A C 1
ATOM 701 O O . GLN A 1 90 ? 11.169 8.608 -6.939 1.00 94.56 90 GLN A O 1
ATOM 706 N N . LYS A 1 91 ? 9.961 10.191 -5.891 1.00 95.50 91 LYS A N 1
ATOM 707 C CA . LYS A 1 91 ? 9.498 9.335 -4.801 1.00 95.50 91 LYS A CA 1
ATOM 708 C C . LYS A 1 91 ? 7.999 9.483 -4.592 1.00 95.50 91 LYS A C 1
ATOM 710 O O . LYS A 1 91 ? 7.497 10.587 -4.354 1.00 95.50 91 LYS A O 1
ATOM 715 N N . PHE A 1 92 ? 7.299 8.362 -4.626 1.00 96.06 92 PHE A N 1
ATOM 716 C CA . PHE A 1 92 ? 5.890 8.231 -4.288 1.00 96.06 92 PHE A CA 1
ATOM 717 C C . PHE A 1 92 ? 5.793 7.427 -2.995 1.00 96.06 92 PHE A C 1
ATOM 719 O O . PHE A 1 92 ? 6.443 6.395 -2.862 1.00 96.06 92 PHE A O 1
ATOM 726 N N . ILE A 1 93 ? 5.013 7.911 -2.033 1.00 95.69 93 ILE A N 1
ATOM 727 C CA . ILE A 1 93 ? 4.719 7.199 -0.790 1.00 95.69 93 ILE A CA 1
ATOM 728 C C . ILE A 1 93 ? 3.208 7.240 -0.602 1.00 95.69 93 ILE A C 1
ATOM 730 O O . ILE A 1 93 ? 2.593 8.307 -0.677 1.00 95.69 93 ILE A O 1
ATOM 734 N N . HIS A 1 94 ? 2.605 6.084 -0.365 1.00 97.06 94 HIS A N 1
ATOM 735 C CA . HIS A 1 94 ? 1.192 5.967 -0.067 1.00 97.06 94 HIS A CA 1
ATOM 736 C C . HIS A 1 94 ? 0.963 5.181 1.217 1.00 97.06 94 HIS A C 1
ATOM 738 O O . HIS A 1 94 ? 1.538 4.113 1.405 1.00 97.06 94 HIS A O 1
ATOM 744 N N . THR A 1 95 ? 0.096 5.695 2.084 1.00 97.56 95 THR A N 1
ATOM 745 C CA . THR A 1 95 ? -0.304 5.023 3.322 1.00 97.56 95 THR A CA 1
ATOM 746 C C . THR A 1 95 ? -1.753 4.572 3.222 1.00 97.56 95 THR A C 1
ATOM 748 O O . THR A 1 95 ? -2.645 5.378 2.971 1.00 97.56 95 THR A O 1
ATOM 751 N N . TYR A 1 96 ? -1.999 3.293 3.461 1.00 97.69 96 TYR A N 1
ATOM 752 C CA . TYR A 1 96 ? -3.329 2.725 3.613 1.00 97.69 96 TYR A CA 1
ATOM 753 C C . TYR A 1 96 ? -3.616 2.593 5.104 1.00 97.69 96 TYR A C 1
ATOM 755 O O . TYR A 1 96 ? -2.926 1.851 5.800 1.00 97.69 96 TYR A O 1
ATOM 763 N N . GLN A 1 97 ? -4.618 3.324 5.584 1.00 96.81 9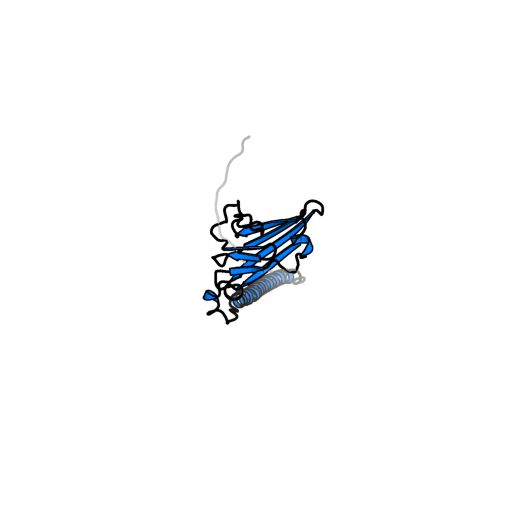7 GLN A N 1
ATOM 764 C CA . GLN A 1 97 ? -5.125 3.196 6.949 1.00 96.81 97 GLN A CA 1
ATOM 765 C C . GLN A 1 97 ? -6.419 2.391 6.906 1.00 96.81 97 GLN A C 1
ATOM 767 O O . GLN A 1 97 ? -7.331 2.760 6.164 1.00 96.81 97 GLN A O 1
ATOM 772 N N . VAL A 1 98 ? -6.511 1.303 7.668 1.00 95.19 98 VAL A N 1
ATOM 773 C CA . VAL A 1 98 ? -7.689 0.429 7.649 1.00 95.19 98 VAL A CA 1
ATOM 774 C C . VAL A 1 98 ? -8.591 0.638 8.860 1.00 95.19 98 VAL A C 1
ATOM 776 O O . VAL A 1 98 ? -8.159 0.653 10.011 1.00 95.19 98 VAL A O 1
ATOM 779 N N . ILE A 1 99 ? -9.885 0.769 8.588 1.00 93.38 99 ILE A N 1
ATOM 780 C CA . ILE A 1 99 ? -10.954 0.747 9.579 1.00 93.38 99 ILE A CA 1
ATOM 781 C C . ILE A 1 99 ? -11.567 -0.652 9.562 1.00 93.38 99 ILE A C 1
ATOM 783 O O . ILE A 1 99 ? -11.941 -1.179 8.510 1.00 93.38 99 ILE A O 1
ATOM 787 N N . ASN A 1 100 ? -11.660 -1.255 10.743 1.00 83.81 100 ASN A N 1
ATOM 788 C CA . ASN A 1 100 ? -12.237 -2.577 10.914 1.00 83.81 100 ASN A CA 1
ATOM 789 C C . ASN A 1 100 ? -13.747 -2.433 11.168 1.00 83.81 100 ASN A C 1
ATOM 791 O O . ASN A 1 100 ? -14.157 -1.996 12.242 1.00 83.81 100 ASN A O 1
ATOM 795 N N . ASP A 1 101 ? -14.577 -2.769 10.177 1.00 71.00 101 ASP A N 1
ATOM 796 C CA . ASP A 1 101 ? -16.026 -2.481 10.176 1.00 71.00 101 ASP A CA 1
ATOM 797 C C . ASP A 1 101 ? -16.810 -3.103 11.345 1.00 71.00 101 ASP A C 1
ATOM 799 O O . ASP A 1 101 ? -17.941 -2.697 11.620 1.00 71.00 101 ASP A O 1
ATOM 803 N N . THR A 1 102 ? -16.215 -4.042 12.084 1.00 56.81 102 THR A N 1
ATOM 804 C CA . THR A 1 102 ? -16.744 -4.578 13.345 1.00 56.81 102 THR A CA 1
ATOM 805 C C . THR A 1 102 ? -16.993 -3.506 14.412 1.00 56.81 102 THR A C 1
ATOM 807 O O . THR A 1 102 ? -17.811 -3.738 15.299 1.00 56.81 102 THR A O 1
ATOM 810 N N . THR A 1 103 ? -16.358 -2.329 14.335 1.00 52.31 103 THR A N 1
ATOM 811 C CA . THR A 1 103 ? -16.644 -1.191 15.233 1.00 52.31 103 THR A CA 1
ATOM 812 C C . THR A 1 103 ? -17.674 -0.198 14.678 1.00 52.31 103 THR A C 1
ATOM 814 O O . THR A 1 103 ? -18.200 0.615 15.435 1.00 52.31 103 THR A O 1
ATOM 817 N N . LEU A 1 104 ? -18.047 -0.279 13.393 1.00 51.38 104 LEU A N 1
ATOM 818 C CA . LEU A 1 104 ? -18.946 0.690 12.742 1.00 51.38 104 LEU A CA 1
ATOM 819 C C . LEU A 1 104 ? -20.449 0.431 12.954 1.00 51.38 104 LEU A C 1
ATOM 821 O O . LEU A 1 104 ? -21.276 1.182 12.444 1.00 51.38 104 LEU A O 1
ATOM 825 N N . SER A 1 105 ? -20.829 -0.572 13.751 1.00 43.06 105 SER A N 1
ATOM 826 C CA . SER A 1 105 ? -22.236 -0.767 14.149 1.00 43.06 105 SER A CA 1
ATOM 827 C C . SER A 1 105 ? -22.687 0.121 15.318 1.00 43.06 105 SER A C 1
ATOM 829 O O . SER A 1 105 ? -2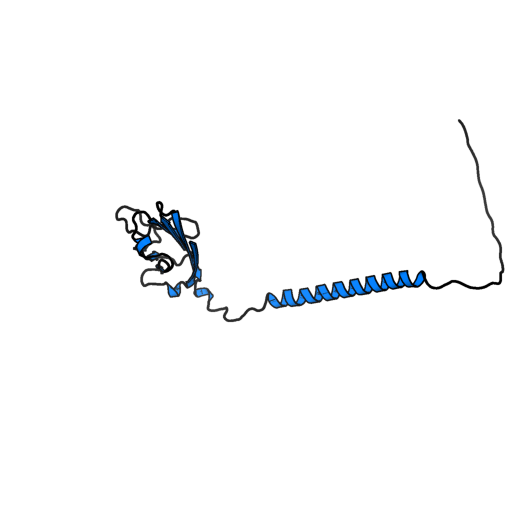3.859 0.068 15.680 1.00 43.06 105 SER A O 1
ATOM 831 N N . PHE A 1 106 ? -21.799 0.930 15.917 1.00 47.38 106 PHE A N 1
ATOM 832 C CA . PHE A 1 106 ? -22.154 1.782 17.060 1.00 47.38 106 PHE A CA 1
ATOM 833 C C . PHE A 1 106 ? -21.405 3.128 17.123 1.00 47.38 106 PHE A C 1
ATOM 835 O O . PHE A 1 106 ? -20.912 3.506 18.177 1.00 47.38 106 PHE A O 1
ATOM 842 N N . GLU A 1 107 ? -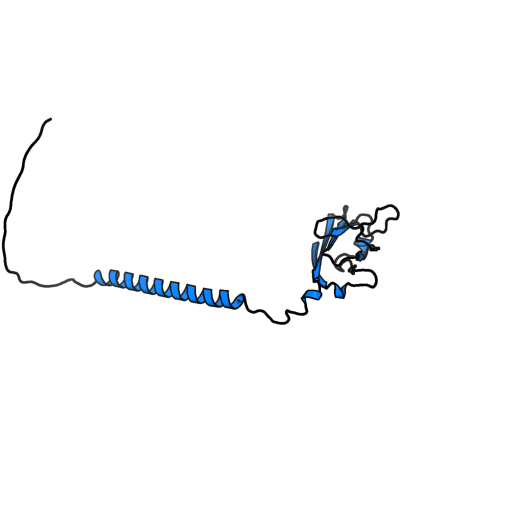21.390 3.902 16.028 1.00 42.91 107 GLU A N 1
ATOM 843 C CA . GLU A 1 107 ? -21.412 5.375 16.154 1.00 42.91 107 GLU A CA 1
ATOM 844 C C . GLU A 1 107 ? -21.942 6.112 14.905 1.00 42.91 107 GLU A C 1
ATOM 846 O O . GLU A 1 107 ? -21.312 7.015 14.361 1.00 42.91 107 GLU A O 1
ATOM 851 N N . GLN A 1 108 ? -23.182 5.811 14.491 1.00 43.84 108 GLN A N 1
ATOM 852 C CA . GLN A 1 108 ? -24.000 6.825 13.807 1.00 43.84 108 GLN A CA 1
ATOM 853 C C . GLN A 1 108 ? -24.785 7.648 14.837 1.00 43.84 108 GLN A C 1
ATOM 855 O O . GLN A 1 108 ? -26.011 7.717 14.827 1.00 43.84 108 GLN A O 1
ATOM 860 N N . GLN A 1 109 ? -24.045 8.304 15.726 1.00 36.41 109 GLN A N 1
ATOM 861 C CA . GLN A 1 109 ? -24.534 9.453 16.466 1.00 36.41 109 GLN A CA 1
ATOM 862 C C . GLN A 1 109 ? -23.411 10.491 16.465 1.00 36.41 109 GLN A C 1
ATOM 864 O O . GLN A 1 109 ? -22.297 10.158 16.864 1.00 36.41 109 GLN A O 1
ATOM 869 N N . PRO A 1 110 ? -23.645 11.735 16.008 1.00 42.03 110 PRO A N 1
ATOM 870 C CA . PRO A 1 110 ? -22.663 12.792 16.179 1.00 42.03 110 PRO A CA 1
ATOM 871 C C . PRO A 1 110 ? -22.544 13.071 17.677 1.00 42.03 110 PRO A C 1
ATOM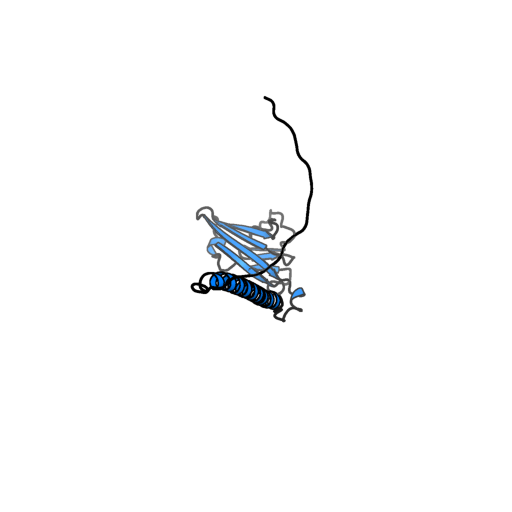 873 O O . PRO A 1 110 ? -23.360 13.794 18.248 1.00 42.03 110 PRO A O 1
ATOM 876 N N . ASN A 1 111 ? -21.544 12.470 18.322 1.00 38.88 111 ASN A N 1
ATOM 877 C CA . ASN A 1 111 ? -21.260 12.692 19.731 1.00 38.88 111 ASN A CA 1
ATOM 878 C C . ASN A 1 111 ? -20.676 14.105 19.889 1.00 38.88 111 ASN A C 1
ATOM 880 O O . ASN A 1 111 ? -19.466 14.342 19.907 1.00 38.88 111 ASN A O 1
ATOM 884 N N . SER A 1 112 ? -21.583 15.081 19.972 1.00 43.75 112 SER A N 1
ATOM 885 C CA . SER A 1 112 ? -21.345 16.509 20.189 1.00 43.75 112 SER A CA 1
ATOM 886 C C . SER A 1 112 ? -20.866 16.802 21.620 1.00 43.75 112 SER A C 1
ATOM 888 O O . SER A 1 112 ? -21.309 17.754 22.262 1.00 43.75 112 SER A O 1
ATOM 890 N N . THR A 1 113 ? -19.966 15.966 22.135 1.00 51.69 113 THR A N 1
ATOM 891 C CA . THR A 1 113 ? -19.745 15.753 23.575 1.00 51.69 113 THR A CA 1
ATOM 892 C C . THR A 1 113 ? -18.357 16.209 24.032 1.00 51.69 113 THR A C 1
ATOM 894 O O . THR A 1 113 ? -18.047 16.146 25.213 1.00 51.69 113 THR A O 1
ATOM 897 N N . ASN A 1 114 ? -17.565 16.779 23.114 1.00 47.97 114 ASN A N 1
ATOM 898 C CA . ASN A 1 114 ? -16.411 17.635 23.430 1.00 47.97 114 ASN A CA 1
ATOM 899 C C . ASN A 1 114 ? -16.649 19.120 23.076 1.00 47.97 114 ASN A C 1
ATOM 901 O O . ASN A 1 114 ? -15.911 19.991 23.531 1.00 47.97 114 ASN A O 1
ATOM 905 N N . SER A 1 115 ? -17.710 19.435 22.318 1.00 46.94 115 SER A N 1
ATOM 906 C CA . SER A 1 115 ? -18.084 20.821 21.990 1.00 46.94 115 SER A CA 1
ATOM 907 C C . SER A 1 115 ? -18.757 21.529 23.172 1.00 46.94 115 SER A C 1
ATOM 909 O O . SER A 1 115 ? -18.450 22.682 23.461 1.00 46.94 115 SER A O 1
ATOM 911 N N . THR A 1 116 ? -19.617 20.838 23.926 1.00 47.66 116 THR A N 1
ATOM 912 C CA . THR A 1 116 ? -20.343 21.418 25.071 1.00 47.66 116 THR A CA 1
ATOM 913 C C . THR A 1 116 ? -19.438 21.817 26.235 1.00 47.66 116 THR A C 1
ATOM 915 O O . THR A 1 116 ? -19.676 22.855 26.843 1.00 47.66 116 THR A O 1
ATOM 918 N N . ILE A 1 117 ? -18.374 21.060 26.525 1.00 51.72 117 ILE A N 1
ATOM 919 C CA . ILE A 1 117 ? -17.438 21.388 27.615 1.00 51.72 117 ILE A CA 1
ATOM 920 C C . ILE A 1 117 ? -16.631 22.649 27.271 1.00 51.72 117 ILE A C 1
ATOM 922 O O . ILE A 1 117 ? -16.588 23.587 28.066 1.00 51.72 117 ILE A O 1
ATOM 926 N N . ILE A 1 118 ? -16.069 22.736 26.060 1.00 52.72 118 ILE A N 1
ATOM 927 C CA . ILE A 1 118 ? -15.341 23.934 25.605 1.00 52.72 118 ILE A CA 1
ATOM 928 C C . ILE A 1 118 ? -16.298 25.138 25.478 1.00 52.72 118 ILE A C 1
ATOM 930 O O . ILE A 1 118 ? -15.958 26.242 25.906 1.00 52.72 118 ILE A O 1
ATOM 934 N N . SER A 1 119 ? -17.521 24.920 24.982 1.00 55.88 119 SER A N 1
ATOM 935 C CA . SER A 1 119 ? -18.563 25.950 24.836 1.00 55.88 119 SER A CA 1
ATOM 936 C C . SER A 1 119 ? -19.153 26.445 26.168 1.00 55.88 119 SER A C 1
ATOM 938 O O . SER A 1 119 ? -19.679 27.552 26.216 1.00 55.88 119 SER A O 1
ATOM 940 N N . LEU A 1 120 ? -19.032 25.691 27.270 1.00 57.41 120 LEU A N 1
ATOM 941 C CA . LEU A 1 120 ? -19.420 26.141 28.618 1.00 57.41 120 LEU A CA 1
ATOM 942 C C . LEU A 1 120 ? -18.262 26.791 29.388 1.00 57.41 120 LEU A C 1
ATOM 944 O O . LEU A 1 120 ? -18.474 27.770 30.105 1.00 57.41 120 LEU A O 1
ATOM 948 N N . ILE A 1 121 ? -17.033 26.292 29.230 1.00 64.25 121 ILE A N 1
ATOM 949 C CA . ILE A 1 121 ? -15.857 26.840 29.921 1.00 64.25 121 ILE A CA 1
ATOM 950 C C . ILE A 1 121 ? -15.495 28.234 29.383 1.00 64.25 121 ILE A C 1
ATOM 952 O O . ILE A 1 121 ? -15.208 29.135 30.173 1.00 64.25 121 ILE A O 1
ATOM 956 N N . LEU A 1 122 ? -15.556 28.453 28.065 1.00 70.44 122 LEU A N 1
ATOM 957 C CA . LEU A 1 122 ? -15.205 29.741 27.457 1.00 70.44 122 LEU A CA 1
ATOM 958 C C . LEU A 1 122 ? -16.067 30.930 27.959 1.00 70.44 122 LEU A C 1
ATOM 960 O O . LEU A 1 122 ? -15.482 31.933 28.382 1.00 70.44 122 LEU A O 1
ATOM 964 N N . PRO A 1 123 ? -17.419 30.865 27.997 1.00 77.12 123 PRO A N 1
ATOM 965 C CA . PRO A 1 123 ? -18.231 31.939 28.568 1.00 77.12 123 PRO A CA 1
ATOM 966 C C . PRO A 1 123 ? -18.062 32.071 30.087 1.00 77.12 123 PRO A C 1
ATOM 968 O O . PRO A 1 123 ? -18.086 33.194 30.585 1.00 77.12 123 PRO A O 1
ATOM 971 N N . LEU A 1 124 ? -17.827 30.980 30.832 1.00 79.00 124 LEU A N 1
ATOM 972 C CA . LEU A 1 124 ? -17.535 31.059 32.271 1.00 79.00 124 LEU A CA 1
ATOM 973 C C . LEU A 1 124 ? -16.249 31.851 32.553 1.00 79.00 124 LEU A C 1
ATOM 975 O O . LEU A 1 124 ? -16.255 32.735 33.411 1.00 79.00 124 LEU A O 1
ATOM 979 N N . ILE A 1 125 ? -15.173 31.603 31.797 1.00 82.88 125 ILE A N 1
ATOM 980 C CA . ILE A 1 125 ? -13.919 32.368 31.903 1.00 82.88 125 ILE A CA 1
ATOM 981 C C . ILE A 1 125 ? -14.163 33.853 31.589 1.00 82.88 125 ILE A C 1
ATOM 983 O O . ILE A 1 125 ? -13.714 34.720 32.341 1.00 82.88 125 ILE A O 1
ATOM 987 N N . LEU A 1 126 ? -14.920 34.163 30.529 1.00 83.56 126 LEU A N 1
ATOM 988 C CA . LEU A 1 126 ? -15.263 35.546 30.176 1.00 83.56 126 LEU A CA 1
ATOM 989 C C . LEU A 1 126 ? -16.082 36.249 31.272 1.00 83.56 126 LEU A C 1
ATOM 991 O O . LEU A 1 126 ? -15.795 37.401 31.596 1.00 83.56 126 LEU A O 1
ATOM 995 N N . ILE A 1 127 ? -17.052 35.566 31.890 1.00 86.88 127 ILE A N 1
ATOM 996 C CA . ILE A 1 127 ? -17.847 36.111 33.002 1.00 86.88 127 ILE A CA 1
ATOM 997 C C . ILE A 1 127 ? -16.954 36.425 34.211 1.00 86.88 127 ILE A C 1
ATOM 999 O O . ILE A 1 127 ? -17.058 37.514 34.779 1.00 86.88 127 ILE A O 1
ATOM 1003 N N . VAL A 1 128 ? -16.039 35.523 34.584 1.00 87.75 128 VAL A N 1
ATOM 1004 C CA . VAL A 1 128 ? -15.100 35.755 35.698 1.00 87.75 128 VAL A CA 1
ATOM 1005 C C . VAL A 1 128 ? -14.188 36.953 35.409 1.00 87.75 128 VAL A C 1
ATOM 1007 O O . VAL A 1 128 ? -14.042 37.829 36.265 1.00 87.75 128 VAL A O 1
ATOM 1010 N N . LEU A 1 129 ? -13.637 37.057 34.195 1.00 87.44 129 LEU A N 1
ATOM 1011 C CA . LEU A 1 129 ? -12.812 38.200 33.785 1.00 87.44 129 LEU A CA 1
ATOM 1012 C C . LEU A 1 129 ? -13.593 39.525 33.808 1.00 87.44 129 LEU A C 1
ATOM 1014 O O . LEU A 1 129 ? -13.058 40.538 34.262 1.00 87.44 129 LEU A O 1
ATOM 1018 N N . LEU A 1 130 ? -14.865 39.526 33.395 1.00 87.06 130 LEU A N 1
ATOM 1019 C CA . LEU A 1 130 ? -15.737 40.701 33.484 1.00 87.06 130 LEU A CA 1
ATOM 1020 C C . LEU A 1 130 ? -16.006 41.111 34.939 1.00 87.06 130 LEU A C 1
ATOM 1022 O O . LEU A 1 130 ? -15.928 42.298 35.253 1.00 87.06 130 LEU A O 1
ATOM 1026 N N . ILE A 1 131 ? -16.264 40.162 35.845 1.00 88.12 131 ILE A N 1
ATOM 1027 C CA . ILE A 1 131 ? -16.468 40.452 37.275 1.00 88.12 131 ILE A CA 1
ATOM 1028 C C . ILE A 1 131 ? -15.199 41.061 37.890 1.00 88.12 131 ILE A C 1
ATOM 1030 O O . ILE A 1 131 ? -15.280 42.093 38.561 1.00 88.12 131 ILE A O 1
ATOM 1034 N N . VAL A 1 132 ? -14.023 40.486 37.617 1.00 88.44 132 VAL A N 1
ATOM 1035 C CA . VAL A 1 132 ? -12.733 41.012 38.101 1.00 88.44 132 VAL A CA 1
ATOM 1036 C C . VAL A 1 132 ? -12.446 42.399 37.511 1.00 88.44 132 VAL A C 1
ATOM 1038 O O . VAL A 1 132 ? -12.073 43.312 38.249 1.00 88.44 132 VAL A O 1
ATOM 1041 N N . GLY A 1 133 ? -12.695 42.610 36.215 1.00 85.19 133 GLY A N 1
ATOM 1042 C CA . GLY A 1 133 ? -12.548 43.913 35.558 1.00 85.19 133 GLY A CA 1
ATOM 1043 C C . GLY A 1 133 ? -13.495 44.985 36.113 1.00 85.19 133 GLY A C 1
ATOM 1044 O O . GLY A 1 133 ? -13.082 46.122 36.363 1.00 85.19 133 GLY A O 1
ATOM 1045 N N . LEU A 1 134 ? -14.755 44.637 36.389 1.00 84.88 134 LEU A N 1
ATOM 1046 C CA . LEU A 1 134 ? -15.725 45.527 37.039 1.00 84.88 134 LEU A CA 1
ATOM 1047 C C . LEU A 1 134 ? -15.334 45.847 38.488 1.00 84.88 134 LEU A C 1
ATOM 1049 O O . LEU A 1 134 ? -15.479 46.992 38.927 1.00 84.88 134 LEU A O 1
ATOM 1053 N N . TYR A 1 135 ? -14.789 44.877 39.224 1.00 85.38 135 TYR A N 1
ATOM 1054 C CA . TYR A 1 135 ? -14.266 45.101 40.570 1.00 85.38 135 TYR A CA 1
ATOM 1055 C C . TYR A 1 135 ? -13.059 46.050 40.548 1.00 85.38 135 TYR A C 1
ATOM 1057 O O . TYR A 1 135 ? -13.040 47.049 41.271 1.00 85.38 135 TYR A O 1
ATOM 1065 N N . TYR A 1 136 ? -12.095 45.810 39.654 1.00 82.69 136 TYR A N 1
ATOM 1066 C CA . TYR A 1 136 ? -10.890 46.628 39.510 1.00 82.69 136 TYR A CA 1
ATOM 1067 C C . TYR A 1 136 ? -11.210 48.062 39.054 1.00 82.69 136 TYR A C 1
ATOM 1069 O O . TYR A 1 136 ? -10.693 49.033 39.612 1.00 82.69 136 TYR A O 1
ATOM 1077 N N . THR A 1 137 ? -12.127 48.233 38.097 1.00 76.81 137 THR A N 1
ATOM 1078 C CA . THR A 1 137 ? -12.570 49.565 37.645 1.00 76.81 137 THR A CA 1
ATOM 1079 C C . THR A 1 137 ? -13.372 50.314 38.713 1.00 76.81 137 THR A C 1
ATOM 1081 O O . THR A 1 137 ? -13.167 51.519 38.876 1.00 76.81 137 THR A O 1
ATOM 1084 N N . ARG A 1 138 ? -14.221 49.641 39.510 1.00 75.56 138 ARG A N 1
ATOM 1085 C CA . ARG A 1 138 ? -14.874 50.262 40.681 1.00 75.56 138 ARG A CA 1
ATOM 1086 C C . ARG A 1 138 ? -13.870 50.643 41.771 1.00 75.56 138 ARG A C 1
ATOM 1088 O O . ARG A 1 138 ? -13.988 51.733 42.334 1.00 75.56 138 ARG A O 1
ATOM 1095 N N . TYR A 1 139 ? -12.867 49.806 42.033 1.00 71.38 139 TYR A N 1
ATOM 1096 C CA . TYR A 1 139 ? -11.787 50.107 42.977 1.00 71.38 139 TYR A CA 1
ATOM 1097 C C . TYR A 1 139 ? -10.985 51.348 42.537 1.00 71.38 139 TYR A C 1
ATOM 1099 O O . TYR A 1 139 ? -10.814 52.287 43.316 1.00 71.38 139 TYR A O 1
ATOM 1107 N N . ASN A 1 140 ? -10.596 51.428 41.259 1.00 64.44 140 ASN A N 1
ATOM 1108 C CA . ASN A 1 140 ? -9.887 52.595 40.722 1.00 64.44 140 ASN A CA 1
ATOM 1109 C C . ASN A 1 140 ? -10.757 53.864 40.644 1.00 64.44 140 ASN A C 1
ATOM 1111 O O . ASN A 1 140 ? -10.251 54.954 40.917 1.00 64.44 140 ASN A O 1
ATOM 1115 N N . LYS A 1 141 ? -12.067 53.760 40.362 1.00 58.38 141 LYS A N 1
ATOM 1116 C CA . LYS A 1 141 ? -12.986 54.912 40.469 1.00 58.38 141 LYS A CA 1
ATOM 1117 C C . LYS A 1 141 ? -13.055 55.458 41.901 1.00 58.38 141 LYS A C 1
ATOM 1119 O O . LYS A 1 141 ? -13.001 56.674 42.072 1.00 58.38 141 LYS A O 1
ATOM 1124 N N . LYS A 1 142 ? -13.079 54.595 42.929 1.00 54.97 142 LYS A N 1
ATOM 1125 C CA . LYS A 1 142 ? -13.023 55.032 44.339 1.00 54.97 142 LYS A CA 1
ATOM 1126 C C . LYS A 1 142 ? -11.715 55.752 44.698 1.00 54.97 142 LYS A C 1
ATOM 1128 O O . LYS A 1 142 ? -11.761 56.669 45.513 1.00 54.97 142 LYS A O 1
ATOM 1133 N N . LYS A 1 143 ? -10.575 55.406 44.080 1.00 53.41 143 LYS A N 1
ATOM 1134 C CA . LYS A 1 143 ? -9.326 56.180 44.232 1.00 53.41 143 LYS A CA 1
ATOM 1135 C C . LYS A 1 143 ? -9.372 57.524 43.496 1.00 53.41 143 LYS A C 1
ATOM 1137 O O . LYS A 1 143 ? -9.085 58.542 44.117 1.00 53.41 143 LYS A O 1
ATOM 1142 N N . LYS A 1 144 ? -9.782 57.569 42.220 1.00 50.94 144 LYS A N 1
ATOM 1143 C CA . LYS A 1 144 ? -9.844 58.839 41.462 1.00 50.94 144 LYS A CA 1
ATOM 1144 C C . LYS A 1 144 ? -10.838 59.853 42.044 1.00 50.94 144 LYS A C 1
ATOM 1146 O O . LYS A 1 144 ? -10.554 61.044 42.012 1.00 50.94 144 LYS A O 1
ATOM 1151 N N . SER A 1 145 ? -11.945 59.404 42.639 1.00 51.19 145 SER A N 1
ATOM 1152 C CA . SER A 1 145 ? -12.948 60.307 43.228 1.00 51.19 145 SER A CA 1
ATOM 1153 C C . SER A 1 145 ? -12.554 60.926 44.580 1.00 51.19 145 SER A C 1
ATOM 1155 O O . SER A 1 145 ? -13.313 61.741 45.089 1.00 51.19 145 SER A O 1
ATOM 1157 N N . ARG A 1 146 ? -11.404 60.562 45.175 1.00 49.34 146 ARG A N 1
ATOM 1158 C CA . ARG A 1 146 ? -10.868 61.206 46.395 1.00 49.34 146 ARG A CA 1
ATOM 1159 C C . ARG A 1 146 ? -9.847 62.317 46.125 1.00 49.34 146 ARG A C 1
ATOM 1161 O O . ARG A 1 146 ? -9.419 62.966 47.068 1.00 49.34 146 ARG A O 1
ATOM 1168 N N . VAL A 1 147 ? -9.430 62.516 44.873 1.00 50.75 147 VAL A N 1
ATOM 1169 C CA . VAL A 1 147 ? -8.358 63.472 44.511 1.00 50.75 147 VAL A CA 1
ATOM 1170 C C . VAL A 1 147 ? -8.916 64.770 43.903 1.00 50.75 147 VAL A C 1
ATOM 1172 O O . VAL A 1 147 ? -8.191 65.743 43.746 1.00 50.75 147 VAL A O 1
ATOM 1175 N N . ILE A 1 148 ? -10.215 64.817 43.594 1.00 51.88 148 ILE A N 1
ATOM 1176 C CA . ILE A 1 148 ? -10.901 65.998 43.050 1.00 51.88 148 ILE A CA 1
ATOM 1177 C C . ILE A 1 148 ? -12.193 66.191 43.853 1.00 51.88 148 ILE A C 1
ATOM 1179 O O . ILE A 1 148 ? -13.245 65.699 43.450 1.00 51.88 148 ILE A O 1
ATOM 1183 N N . GLY A 1 149 ? -12.108 66.828 45.028 1.00 46.38 149 GLY A N 1
ATOM 1184 C CA . GLY A 1 149 ? -13.298 66.985 45.874 1.00 46.38 149 GLY A CA 1
ATOM 1185 C C . GLY A 1 149 ? -13.113 67.446 47.322 1.00 46.38 149 GLY A C 1
ATOM 1186 O O . GLY A 1 149 ? -13.804 66.905 48.175 1.00 46.38 149 GLY A O 1
ATOM 1187 N N . SER A 1 150 ? -12.235 68.416 47.605 1.00 42.69 150 SER A N 1
ATOM 1188 C CA . SER A 1 150 ? -12.364 69.305 48.782 1.00 42.69 150 SER A CA 1
ATOM 1189 C C . SER A 1 150 ? -11.313 70.421 48.740 1.00 42.69 150 SER A C 1
ATOM 1191 O O . SER A 1 150 ? -10.187 70.246 49.202 1.00 42.69 150 SER A O 1
ATOM 1193 N N . HIS A 1 151 ? -11.681 71.572 48.185 1.00 39.66 151 HIS A N 1
ATOM 1194 C CA . HIS A 1 151 ? -10.968 72.832 48.381 1.00 39.66 151 HIS A CA 1
ATOM 1195 C C . HIS A 1 151 ? -12.018 73.828 48.866 1.00 39.66 151 HIS A C 1
ATOM 1197 O O . HIS A 1 151 ? -13.009 73.981 48.155 1.00 39.66 151 HIS A O 1
ATOM 1203 N N . ILE A 1 152 ? -11.775 74.493 50.008 1.00 44.84 152 ILE A N 1
ATOM 1204 C CA . ILE A 1 152 ? -12.640 75.539 50.601 1.00 44.84 152 ILE A CA 1
ATOM 1205 C C . ILE A 1 152 ? -13.964 74.910 51.125 1.00 44.84 152 ILE A C 1
ATOM 1207 O O . ILE A 1 152 ? -14.711 74.306 50.367 1.00 44.84 152 ILE A O 1
ATOM 1211 N N . SER A 1 153 ? -14.322 74.918 52.411 1.00 37.38 153 SER A N 1
ATOM 1212 C CA . SER A 1 153 ? -13.782 75.627 53.583 1.00 37.38 153 SER A CA 1
ATOM 1213 C C . SER A 1 153 ? -14.210 74.881 54.889 1.00 37.38 153 SER A C 1
ATOM 1215 O O . SER A 1 153 ? -14.513 73.692 54.791 1.00 37.38 153 SER A O 1
ATOM 1217 N N . GLU A 1 154 ? -14.252 75.392 56.133 1.00 40.28 154 GLU A N 1
ATOM 1218 C CA . GLU A 1 154 ? -14.201 76.776 56.662 1.00 40.28 154 GLU A CA 1
ATOM 1219 C C . GLU A 1 154 ? -13.374 76.880 57.980 1.00 40.28 154 GLU A C 1
ATOM 1221 O O . GLU A 1 154 ? -12.178 76.600 57.977 1.00 40.28 154 GLU A O 1
ATOM 1226 N N . GLU A 1 155 ? -13.988 77.288 59.098 1.00 39.06 155 GLU A N 1
ATOM 1227 C CA . GLU A 1 155 ? -13.394 77.914 60.294 1.00 39.06 155 GLU A CA 1
ATOM 1228 C C . GLU A 1 155 ? -14.103 77.430 61.596 1.00 39.06 155 GLU A C 1
ATOM 1230 O O . GLU A 1 155 ? -15.092 76.704 61.522 1.00 39.06 155 GLU A O 1
ATOM 1235 N N . ALA A 1 156 ? -13.626 77.870 62.775 1.00 37.44 156 ALA A N 1
ATOM 1236 C CA . ALA A 1 156 ? -14.180 77.671 64.135 1.00 37.44 156 ALA A CA 1
ATOM 1237 C C . ALA A 1 156 ? -13.950 76.307 64.847 1.00 37.44 156 ALA A C 1
ATOM 1239 O O . ALA A 1 156 ? -14.815 75.440 64.876 1.00 37.44 156 ALA A O 1
ATOM 1240 N N . GLN A 1 157 ? -12.749 76.157 65.435 1.00 44.31 157 GLN A N 1
ATOM 1241 C CA . GLN A 1 157 ? -12.432 76.199 66.892 1.00 44.31 157 GLN A CA 1
ATOM 1242 C C . GLN A 1 157 ? -13.387 75.540 67.953 1.00 44.31 157 GLN A C 1
ATOM 1244 O O . GLN A 1 157 ? -14.488 75.116 67.636 1.00 44.31 157 GLN A O 1
ATOM 1249 N N . PRO A 1 158 ? -12.957 75.364 69.225 1.00 58.00 158 PRO A N 1
ATOM 1250 C CA . PRO A 1 158 ? -12.526 74.081 69.793 1.00 58.00 158 PRO A CA 1
ATOM 1251 C C . PRO A 1 158 ? -13.422 73.616 70.968 1.00 58.00 158 PRO A C 1
ATOM 1253 O O . PRO A 1 158 ? -14.362 74.315 71.324 1.00 58.00 158 PRO A O 1
ATOM 1256 N N . ASP A 1 159 ? -13.088 72.497 71.629 1.00 41.09 159 ASP A N 1
ATOM 1257 C CA . ASP A 1 159 ? -12.716 72.532 73.063 1.00 41.09 159 ASP A CA 1
ATOM 1258 C C . ASP A 1 159 ? -12.380 71.158 73.679 1.00 41.09 159 ASP A C 1
ATOM 1260 O O . ASP A 1 159 ? -13.027 70.169 73.355 1.00 41.09 159 ASP A O 1
ATOM 1264 N N . GLN A 1 160 ? -11.440 71.182 74.646 1.00 49.28 160 GLN A N 1
ATOM 1265 C CA . GLN A 1 160 ? -11.381 70.354 75.878 1.00 49.28 160 GLN A CA 1
ATOM 1266 C C . GLN A 1 160 ? -11.278 68.802 75.751 1.00 49.28 160 GLN A C 1
ATOM 1268 O O . GLN A 1 160 ? -11.781 68.188 74.823 1.00 49.28 160 GLN A O 1
ATOM 1273 N N . ALA A 1 161 ? -10.646 68.040 76.656 1.00 48.81 161 ALA A N 1
ATOM 1274 C CA . ALA A 1 161 ? -9.731 68.301 77.781 1.00 48.81 161 ALA A CA 1
ATOM 1275 C C . ALA A 1 161 ? -8.800 67.054 77.898 1.00 48.81 161 ALA A C 1
ATOM 1277 O O . ALA A 1 161 ? -9.223 65.952 77.564 1.00 48.81 161 ALA A O 1
ATOM 1278 N N . MET A 1 162 ? -7.488 67.183 78.124 1.00 41.09 162 MET A N 1
ATOM 1279 C CA . MET A 1 162 ? -6.806 67.258 79.435 1.00 41.09 162 MET A CA 1
ATOM 1280 C C . MET A 1 162 ? -6.596 65.899 80.146 1.00 41.09 162 MET A C 1
ATOM 1282 O O . MET A 1 162 ? -7.551 65.283 80.598 1.00 41.09 162 MET A O 1
ATOM 1286 N N . GLU A 1 163 ? -5.309 65.547 80.320 1.00 43.28 163 GLU A N 1
ATOM 1287 C CA . GLU A 1 163 ? -4.742 64.591 81.303 1.00 43.28 163 GLU A CA 1
ATOM 1288 C C . GLU A 1 163 ? -5.131 63.088 81.174 1.00 43.28 163 GLU A C 1
ATOM 1290 O O . GLU A 1 163 ? -6.104 62.728 80.528 1.00 43.28 163 GLU A O 1
ATOM 1295 N N . LEU A 1 164 ? -4.352 62.107 81.663 1.00 47.72 164 LEU A N 1
ATOM 1296 C CA . LEU A 1 164 ? -3.382 62.089 82.773 1.00 47.72 164 LEU A CA 1
ATOM 1297 C C . LEU A 1 164 ? -2.057 61.343 82.466 1.00 47.72 164 LEU A C 1
ATOM 1299 O O . LEU A 1 164 ? -2.048 60.356 81.740 1.00 47.72 164 LEU A O 1
ATOM 1303 N N . VAL A 1 165 ? -0.983 61.803 83.135 1.00 47.31 165 VAL A N 1
ATOM 1304 C CA . VAL A 1 165 ? 0.052 61.035 83.889 1.00 47.31 165 VAL A CA 1
ATOM 1305 C C . VAL A 1 165 ? 0.531 59.706 83.266 1.00 47.31 165 VAL A C 1
ATOM 1307 O O . VAL A 1 165 ? -0.207 58.734 83.220 1.00 47.31 165 VAL A O 1
ATOM 1310 N N . GLY A 1 166 ? 1.783 59.583 82.808 1.00 44.78 166 GLY A N 1
ATOM 1311 C CA . GLY A 1 166 ? 2.981 59.405 83.660 1.00 44.78 166 GLY A CA 1
ATOM 1312 C C . GLY A 1 166 ? 3.447 57.932 83.577 1.00 44.78 166 GLY A C 1
ATOM 1313 O O . GLY A 1 166 ? 2.641 57.069 83.267 1.00 44.78 166 GLY A O 1
ATOM 1314 N N . THR A 1 167 ? 4.706 57.527 83.753 1.00 48.44 167 THR A N 1
ATOM 1315 C CA . THR A 1 167 ? 5.913 58.135 84.350 1.00 48.44 167 THR A CA 1
ATOM 1316 C C . THR A 1 167 ? 7.158 57.339 83.895 1.00 48.44 167 THR A C 1
ATOM 1318 O O . THR A 1 167 ? 7.019 56.135 83.742 1.00 48.44 167 THR A O 1
ATOM 1321 N N . GLN A 1 168 ? 8.351 57.974 83.830 1.00 45.28 168 GLN A N 1
ATOM 1322 C CA . GLN A 1 168 ? 9.659 57.434 84.319 1.00 45.28 168 GLN A CA 1
ATOM 1323 C C . GLN A 1 168 ? 10.228 56.143 83.634 1.00 45.28 168 GLN A C 1
ATOM 1325 O O . GLN A 1 168 ? 9.516 55.182 83.406 1.00 45.28 168 GLN A O 1
ATOM 1330 N N . SER A 1 169 ? 11.509 55.988 83.262 1.00 49.66 169 SER A N 1
ATOM 1331 C CA . SER A 1 169 ? 12.769 56.669 83.622 1.00 49.66 169 SER A CA 1
ATOM 1332 C C . SER A 1 169 ? 13.879 56.504 82.557 1.00 49.66 169 SER A C 1
ATOM 1334 O O . SER A 1 169 ? 13.976 55.472 81.901 1.00 49.66 169 SER A O 1
ATOM 1336 N N . THR A 1 170 ? 14.776 57.492 82.480 1.00 50.44 170 THR A N 1
ATOM 1337 C CA . THR A 1 170 ? 16.148 57.464 81.904 1.00 50.44 170 THR A CA 1
ATOM 1338 C C . THR A 1 170 ? 17.149 56.743 82.860 1.00 50.44 170 THR A C 1
ATOM 1340 O O . THR A 1 170 ? 16.658 56.198 83.852 1.00 50.44 170 THR A O 1
ATOM 1343 N N . PRO A 1 171 ? 18.512 56.743 82.709 1.00 59.19 171 PRO A N 1
ATOM 1344 C CA . PRO A 1 171 ? 19.439 57.291 81.679 1.00 59.19 171 PRO A CA 1
ATOM 1345 C C . PRO A 1 171 ? 20.627 56.339 81.286 1.00 59.19 171 PRO A C 1
ATOM 1347 O O . PRO A 1 171 ? 20.641 55.177 81.675 1.00 59.19 171 PRO A O 1
ATOM 1350 N N . ARG A 1 172 ? 21.680 56.923 80.657 1.00 47.03 172 ARG A N 1
ATOM 1351 C CA . ARG A 1 172 ? 23.103 56.475 80.498 1.00 47.03 172 ARG A CA 1
ATOM 1352 C C . ARG A 1 172 ? 23.409 55.516 79.337 1.00 47.03 172 ARG A C 1
ATOM 1354 O O . ARG A 1 172 ? 22.575 54.683 79.018 1.00 47.03 172 ARG A O 1
ATOM 1361 N N . ALA A 1 173 ? 24.594 55.535 78.711 1.00 49.28 173 ALA A N 1
ATOM 1362 C CA . ALA A 1 173 ? 25.726 56.492 78.573 1.00 49.28 173 ALA A CA 1
ATOM 1363 C C . ALA A 1 173 ? 26.467 56.077 77.262 1.00 49.28 173 ALA A C 1
ATOM 1365 O O . ALA A 1 173 ? 26.299 54.933 76.854 1.00 49.28 173 ALA A O 1
ATOM 1366 N N . TYR A 1 174 ? 27.033 56.951 76.416 1.00 49.09 174 TYR A N 1
ATOM 1367 C CA . TYR A 1 174 ? 28.314 57.691 76.511 1.00 49.09 174 TYR A CA 1
ATOM 1368 C C . TYR A 1 174 ? 29.585 56.835 76.700 1.00 49.09 174 TYR A C 1
ATOM 1370 O O . TYR A 1 174 ? 29.506 55.804 77.356 1.00 49.09 174 TYR A O 1
ATOM 1378 N N . GLU A 1 175 ? 30.706 57.352 76.158 1.00 47.75 175 GLU A N 1
ATOM 1379 C CA . GLU A 1 175 ? 32.049 56.738 75.961 1.00 47.75 175 GLU A CA 1
ATOM 1380 C C . GLU A 1 175 ? 32.115 55.855 74.684 1.00 47.75 175 GLU A C 1
ATOM 1382 O O . GLU A 1 175 ? 31.234 55.024 74.464 1.00 47.75 175 GLU A O 1
ATOM 1387 N N . ASP A 1 176 ? 33.050 56.031 73.734 1.00 53.09 176 ASP A N 1
ATOM 1388 C CA . ASP A 1 176 ? 34.187 56.977 73.575 1.00 53.09 176 ASP A CA 1
ATOM 1389 C C . ASP A 1 176 ? 34.346 57.438 72.104 1.00 53.09 176 ASP A C 1
ATOM 1391 O O . ASP A 1 176 ? 33.971 56.656 71.196 1.00 53.09 176 ASP A O 1
#

Foldseek 3Di:
DEEEDEEEQVRQDDPQAGKDWDDPVQPVVLLVDPQKWKFKAFPVRHTQDRQDPDPPDDHHQQFDDGHSTITGGHDDGKMKMWMAGDVVRDIYIYIYHYDHCVPVVPPPPPPCPVVVVCVVVVVVVVVVVVVVVVVVVVVVVVVVVVVPDDDDDDDDDDDDDDDDDDDDDDDDDDDD

Secondary structure (DSSP, 8-state):
-EEEEEEEHHHHB-SSSEEEEPPTTS-TTTTT-SSEEEEEEETT--EEE-SS--TTS---TTEEEEETTEEEESS---EEEEEEETTTTEEEEEEEEEE-GGGTTS--S---TTHHHHHHHHHHHHHHHHHHHHHHHHHHHHHHTTSSS---------------------------

Organism: Ameiurus melas (NCBI:txid219545)

Radius of gyration: 41.68 Å; chains: 1; bounding box: 59×95×101 Å

Sequence (176 aa):
MENTTILSCKNISAVDGYTYKVPSSIPSAVLQDEDCEQEWKNKAGEFLSDGQHHANKTEHRLVLHESRKNITVSECIDLHHSVTCHGSNQKFIHTYQVINDTTLSFEQQPNSTNSTIISLILPLILIVLLIVGLYYTRYNKKKKSRVIGSHISEEAQPDQAMELVGTQSTPRAYED

pLDDT: mean 76.69, std 21.1, range [36.41, 97.69]